Protein AF-A0A6N9SX95-F1 (afdb_monomer_lite)

Foldseek 3Di:
DDPDDDDDDPPQDAPAEAEDDPVDPVCVVVVVPDPGSHYDD

Radius of gyration: 16.38 Å; chains: 1; bounding box: 30×16×47 Å

Secondary structure (DSSP, 8-state):
--S---PPPP----S-EEE--TT-GGGHHHHHTSS-SEEE-

pLDDT: mean 96.67, std 4.45, range [69.5, 98.38]

Structure (mmCIF, N/CA/C/O backbone):
data_AF-A0A6N9SX95-F1
#
_entry.id   AF-A0A6N9SX95-F1
#
loop_
_atom_site.group_PDB
_atom_site.id
_atom_site.type_symbol
_atom_site.label_atom_id
_atom_site.label_alt_id
_atom_site.label_comp_id
_atom_site.label_asym_id
_atom_site.label_entity_id
_atom_site.label_seq_id
_atom_site.pdbx_PDB_ins_code
_atom_site.Cartn_x
_atom_site.Cartn_y
_atom_site.Cartn_z
_atom_site.occupancy
_atom_site.B_iso_or_equiv
_atom_site.auth_seq_id
_atom_site.auth_comp_id
_atom_site.auth_asym_id
_atom_site.auth_atom_id
_atom_site.pdbx_PDB_model_num
ATOM 1 N N . MET A 1 1 ? -12.983 4.868 35.484 1.00 69.50 1 MET A N 1
ATOM 2 C CA . MET A 1 1 ? -12.923 5.689 34.253 1.00 69.50 1 MET A CA 1
ATOM 3 C C . MET A 1 1 ? -11.745 6.642 34.385 1.00 69.50 1 MET A C 1
ATOM 5 O O . MET A 1 1 ? -11.632 7.260 35.434 1.00 69.50 1 MET A O 1
ATOM 9 N N . SER A 1 2 ? -10.847 6.696 33.396 1.00 91.75 2 SER A N 1
ATOM 10 C CA . SER A 1 2 ? -9.681 7.601 33.406 1.00 91.75 2 SER A CA 1
ATOM 11 C C . SER A 1 2 ? -10.079 9.015 32.964 1.00 91.75 2 SER A C 1
ATOM 13 O O . SER A 1 2 ? -10.974 9.155 32.132 1.00 91.75 2 SER A O 1
ATOM 15 N N . PHE A 1 3 ? -9.421 10.046 33.504 1.00 95.88 3 PHE A N 1
ATOM 16 C CA . PHE A 1 3 ? -9.663 11.456 33.157 1.00 95.88 3 PHE A CA 1
ATOM 17 C C . PHE A 1 3 ? -8.789 11.952 31.992 1.00 95.88 3 PHE A C 1
ATOM 19 O O . PHE A 1 3 ? -9.075 12.978 31.381 1.00 95.88 3 PHE A O 1
ATOM 26 N N . THR A 1 4 ? -7.721 11.228 31.659 1.00 96.12 4 THR A N 1
ATOM 27 C CA . THR A 1 4 ? -6.818 11.599 30.566 1.00 96.12 4 THR A CA 1
ATOM 28 C C . THR A 1 4 ? -7.369 11.092 29.236 1.00 96.12 4 THR A C 1
ATOM 30 O O . THR A 1 4 ? -7.525 9.884 29.053 1.00 96.12 4 THR A O 1
ATOM 33 N N . GLN A 1 5 ? -7.636 12.003 28.298 1.00 95.00 5 GLN A N 1
ATOM 34 C CA . GLN A 1 5 ? -8.034 11.665 26.929 1.00 95.00 5 GLN A CA 1
ATOM 35 C C . GLN A 1 5 ? -6.819 11.700 25.999 1.00 95.00 5 GLN A C 1
ATOM 37 O O . GLN A 1 5 ? -6.076 12.680 25.987 1.00 95.00 5 GLN A O 1
ATOM 42 N N . ILE A 1 6 ? -6.625 10.637 25.217 1.00 96.50 6 ILE A N 1
ATOM 43 C CA . ILE A 1 6 ? -5.562 10.545 24.211 1.00 96.50 6 ILE A CA 1
ATOM 44 C C . ILE A 1 6 ? -6.176 10.726 22.829 1.00 96.50 6 ILE A C 1
ATOM 46 O O . ILE A 1 6 ? -7.146 10.053 22.480 1.00 96.50 6 ILE A O 1
ATOM 50 N N . THR A 1 7 ? -5.592 11.616 22.034 1.00 97.00 7 THR A N 1
ATOM 51 C CA . THR A 1 7 ? -6.026 11.837 20.655 1.00 97.00 7 THR A CA 1
ATOM 52 C C . THR A 1 7 ? -5.623 10.644 19.783 1.00 97.00 7 THR A C 1
ATOM 54 O O . THR A 1 7 ? -4.443 10.282 19.768 1.00 97.00 7 THR A O 1
ATOM 57 N N . PRO A 1 8 ? -6.558 10.023 19.042 1.00 97.00 8 PRO A N 1
ATOM 58 C CA . PRO A 1 8 ? -6.225 8.931 18.138 1.00 97.00 8 PRO A CA 1
ATOM 59 C C . PRO A 1 8 ? -5.411 9.429 16.936 1.00 97.00 8 PRO A C 1
ATOM 61 O O . PRO A 1 8 ? -5.539 10.574 16.500 1.00 97.00 8 PRO A O 1
ATOM 64 N N . ALA A 1 9 ? -4.595 8.541 16.367 1.00 97.19 9 ALA A N 1
ATOM 65 C CA . ALA A 1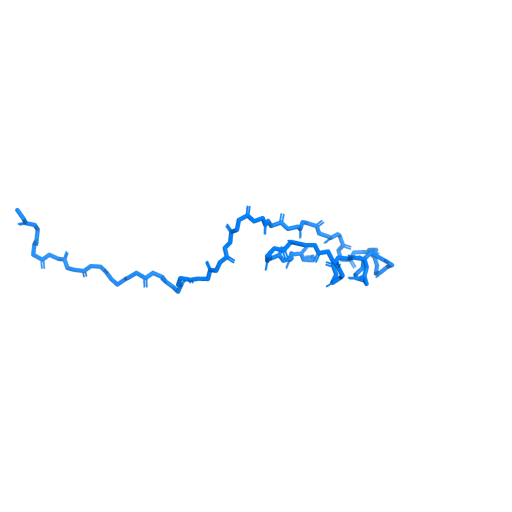 9 ? -3.911 8.800 15.105 1.00 97.19 9 ALA A CA 1
ATOM 66 C C . ALA A 1 9 ? -4.905 8.862 13.927 1.00 97.19 9 ALA A C 1
ATOM 68 O O . ALA A 1 9 ? -6.063 8.455 14.033 1.00 97.19 9 ALA A O 1
ATOM 69 N N . THR A 1 10 ? -4.445 9.344 12.770 1.00 97.56 10 THR A N 1
ATOM 70 C CA . THR A 1 10 ? -5.257 9.374 11.547 1.00 97.56 10 THR A CA 1
ATOM 71 C C . THR A 1 10 ? -5.707 7.964 11.153 1.00 97.56 10 THR A C 1
ATOM 73 O O . THR A 1 10 ? -4.876 7.097 10.887 1.00 97.56 10 THR A O 1
ATOM 76 N N . ALA A 1 11 ? -7.019 7.750 11.051 1.00 97.00 11 ALA A N 1
ATOM 77 C CA . ALA A 1 11 ? -7.621 6.454 10.739 1.00 97.00 11 ALA A CA 1
ATOM 78 C C . ALA A 1 11 ? -7.566 6.122 9.232 1.00 97.00 11 ALA A C 1
ATOM 80 O O . ALA A 1 11 ? -8.592 6.040 8.558 1.00 97.00 11 ALA A O 1
ATOM 81 N N . ARG A 1 12 ? -6.357 5.963 8.680 1.00 97.38 12 ARG A N 1
ATOM 82 C CA . ARG A 1 12 ? -6.168 5.476 7.302 1.00 97.38 12 ARG A CA 1
ATOM 83 C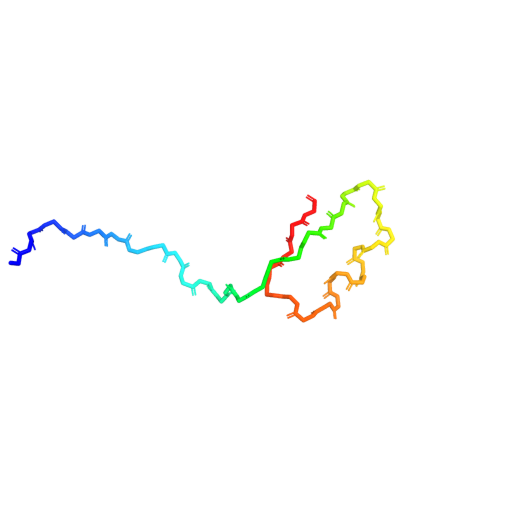 C . ARG A 1 12 ? -6.510 3.986 7.220 1.00 97.38 12 ARG A C 1
ATOM 85 O O . ARG A 1 12 ? -6.218 3.234 8.147 1.00 97.38 12 ARG A O 1
ATOM 92 N N . LEU A 1 13 ? -7.085 3.550 6.098 1.00 97.12 13 LEU A N 1
ATOM 93 C CA . LEU A 1 13 ? -7.241 2.122 5.818 1.00 97.12 13 LEU A CA 1
ATOM 94 C C . LEU A 1 13 ? -5.851 1.507 5.613 1.00 97.12 13 LEU A C 1
ATOM 96 O O . LEU A 1 13 ? -5.119 1.945 4.731 1.00 97.12 13 LEU A O 1
ATOM 100 N N . HIS A 1 14 ? -5.488 0.525 6.438 1.00 97.81 14 HIS A N 1
ATOM 101 C CA . HIS A 1 14 ? -4.161 -0.093 6.413 1.00 97.81 14 HIS A CA 1
ATOM 102 C C . HIS A 1 14 ? -4.250 -1.609 6.660 1.00 97.81 14 HIS A C 1
ATOM 104 O O . HIS A 1 14 ? -3.876 -2.102 7.719 1.00 97.81 14 HIS A O 1
ATOM 110 N N . ARG A 1 15 ? -4.811 -2.366 5.705 1.00 98.25 15 ARG A N 1
ATOM 111 C CA . ARG A 1 15 ? -4.936 -3.839 5.798 1.00 98.25 15 ARG A CA 1
ATOM 112 C C . ARG A 1 15 ? -3.725 -4.566 5.222 1.00 98.25 15 ARG A C 1
ATOM 114 O O . ARG A 1 15 ? -3.511 -5.733 5.530 1.00 98.25 15 ARG A O 1
ATOM 121 N N . SER A 1 16 ? -2.986 -3.904 4.335 1.00 98.12 16 SER A N 1
ATOM 122 C CA . SER A 1 16 ? -1.798 -4.450 3.682 1.00 98.12 16 SER A CA 1
ATOM 123 C C . SER A 1 16 ? -0.781 -3.352 3.391 1.00 98.12 16 SER A C 1
ATOM 125 O O . SER A 1 16 ? -1.150 -2.265 2.941 1.00 98.12 16 SER A O 1
ATOM 127 N N . GLU A 1 17 ? 0.488 -3.675 3.635 1.00 98.31 17 GLU A N 1
ATOM 128 C CA . GLU A 1 17 ? 1.642 -2.810 3.402 1.00 98.31 17 GLU A CA 1
ATOM 129 C C . GLU A 1 17 ? 2.626 -3.535 2.476 1.00 98.31 17 GLU A C 1
ATOM 131 O O . GLU A 1 17 ? 3.122 -4.616 2.805 1.00 98.31 17 GLU A O 1
ATOM 136 N N . LEU A 1 18 ? 2.861 -2.982 1.285 1.00 98.38 18 LEU A N 1
ATOM 137 C CA . LEU A 1 18 ? 3.725 -3.580 0.271 1.00 98.38 18 LEU A CA 1
ATOM 138 C C . LEU A 1 18 ? 5.118 -2.947 0.289 1.00 98.38 18 LEU A C 1
ATOM 140 O O . LEU A 1 18 ? 5.279 -1.775 -0.042 1.00 98.38 18 LEU A O 1
ATOM 144 N N . ALA A 1 19 ? 6.115 -3.776 0.587 1.00 98.25 19 ALA A N 1
ATOM 145 C CA . ALA A 1 19 ? 7.531 -3.474 0.439 1.00 98.25 19 ALA A CA 1
ATOM 146 C C . ALA A 1 19 ? 7.962 -3.477 -1.029 1.00 98.25 19 ALA A C 1
ATOM 148 O O . ALA A 1 19 ? 7.789 -4.484 -1.721 1.00 98.25 19 ALA A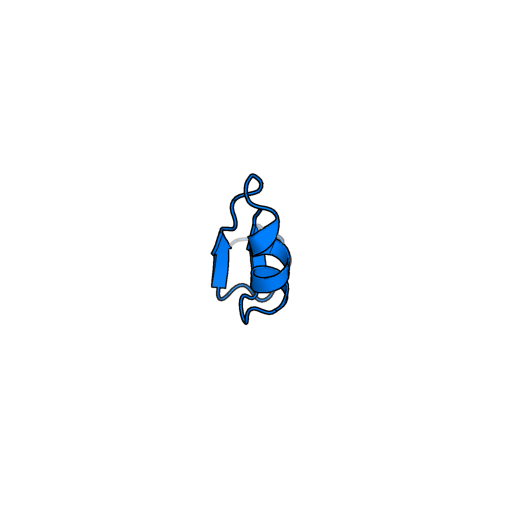 O 1
ATOM 149 N N . VAL A 1 20 ? 8.592 -2.404 -1.494 1.00 97.75 20 VAL A N 1
ATOM 150 C CA . VAL A 1 20 ? 9.166 -2.322 -2.839 1.00 97.75 20 VAL A CA 1
ATOM 151 C C . VAL A 1 20 ? 10.592 -1.809 -2.713 1.00 97.75 20 VAL A C 1
ATOM 153 O O . VAL A 1 20 ? 10.789 -0.788 -2.086 1.00 97.75 20 VAL A O 1
ATOM 156 N N . PRO A 1 21 ? 11.608 -2.473 -3.278 1.00 97.94 21 PRO A N 1
ATOM 157 C CA . PRO A 1 21 ? 12.972 -1.968 -3.195 1.00 97.94 21 PRO A CA 1
ATOM 158 C C . PRO A 1 21 ? 13.166 -0.744 -4.100 1.00 97.94 21 PRO A C 1
ATOM 160 O O . PRO A 1 21 ? 13.053 -0.852 -5.324 1.00 97.94 21 PRO A O 1
ATOM 163 N N . GLY A 1 22 ? 13.568 0.388 -3.522 1.00 97.25 22 GLY A N 1
ATOM 164 C CA . GLY A 1 22 ? 13.891 1.614 -4.257 1.00 97.25 22 GLY A CA 1
ATOM 165 C C . GLY A 1 22 ? 15.002 1.482 -5.309 1.00 97.25 22 GLY A C 1
ATOM 166 O O . GLY A 1 22 ? 15.069 2.283 -6.239 1.00 97.25 22 GLY A O 1
ATOM 167 N N . SER A 1 23 ? 15.850 0.450 -5.219 1.00 97.75 23 SER A N 1
ATOM 168 C CA . SER A 1 23 ? 16.904 0.165 -6.205 1.00 97.75 23 SER A CA 1
ATOM 169 C C . SER A 1 23 ? 16.393 -0.461 -7.507 1.00 97.75 23 SER A C 1
ATOM 171 O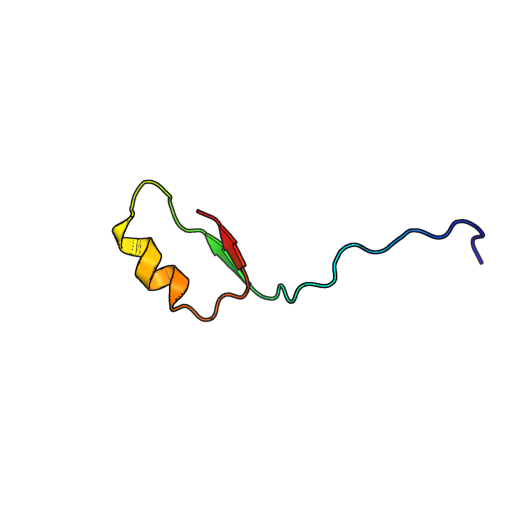 O . SER A 1 23 ? 17.109 -0.440 -8.508 1.00 97.75 23 SER A O 1
ATOM 173 N N . ASN A 1 24 ? 15.169 -1.002 -7.531 1.00 96.75 24 ASN A N 1
ATOM 174 C CA . ASN A 1 24 ? 14.579 -1.614 -8.720 1.00 96.75 24 ASN A CA 1
ATOM 175 C C . ASN A 1 24 ? 13.313 -0.868 -9.162 1.00 96.75 24 ASN A C 1
ATOM 177 O O . ASN A 1 24 ? 12.184 -1.302 -8.926 1.00 96.75 24 ASN A O 1
ATOM 181 N N . VAL A 1 25 ? 13.524 0.236 -9.881 1.00 97.06 25 VAL A N 1
ATOM 182 C CA . VAL A 1 25 ? 12.472 1.143 -10.378 1.00 97.06 25 VAL A CA 1
ATOM 183 C C . VAL A 1 25 ? 11.439 0.432 -11.264 1.00 97.06 25 VAL A C 1
ATOM 185 O O . VAL A 1 25 ? 10.281 0.843 -11.311 1.00 97.06 25 VAL A O 1
ATOM 188 N N . SER A 1 26 ? 11.803 -0.685 -11.910 1.00 97.38 26 SER A N 1
ATOM 189 C CA . SER A 1 26 ? 10.865 -1.468 -12.733 1.00 97.38 26 SER A CA 1
ATOM 190 C C . SER A 1 26 ? 9.678 -2.037 -11.939 1.00 97.38 26 SER A C 1
ATOM 192 O O . SER A 1 26 ? 8.637 -2.349 -12.516 1.00 97.38 26 SER A O 1
ATOM 194 N N . LEU A 1 27 ? 9.797 -2.141 -10.609 1.00 97.94 27 LEU A N 1
ATOM 195 C CA . LEU A 1 27 ? 8.734 -2.643 -9.738 1.00 97.94 27 LEU A CA 1
ATOM 196 C C . LEU A 1 27 ? 7.719 -1.568 -9.326 1.00 97.94 27 LEU A C 1
ATOM 198 O O . LEU A 1 27 ? 6.638 -1.924 -8.857 1.00 97.94 27 LEU A O 1
ATOM 202 N N . PHE A 1 28 ? 8.016 -0.278 -9.515 1.00 98.12 28 PHE A N 1
ATOM 203 C CA . PHE A 1 28 ? 7.164 0.811 -9.019 1.00 98.12 28 PHE A CA 1
ATOM 204 C C . PHE A 1 28 ? 5.796 0.821 -9.693 1.00 98.12 28 PHE A C 1
ATOM 206 O O . PHE A 1 28 ? 4.772 0.906 -9.020 1.00 98.12 28 PHE A O 1
ATOM 213 N N . GLU A 1 29 ? 5.760 0.659 -11.014 1.00 97.88 29 GLU A N 1
ATOM 214 C CA . GLU A 1 29 ? 4.499 0.625 -11.756 1.00 97.88 29 GLU A CA 1
ATOM 215 C C . GLU A 1 29 ? 3.637 -0.579 -11.349 1.00 97.88 29 GLU A C 1
ATOM 217 O O . GLU A 1 29 ? 2.420 -0.463 -11.186 1.00 97.88 29 GLU A O 1
ATOM 222 N N . LYS A 1 30 ? 4.271 -1.732 -11.110 1.00 97.81 30 LYS A N 1
ATOM 223 C CA . LYS A 1 30 ? 3.590 -2.930 -10.609 1.00 97.81 30 LYS A CA 1
ATOM 224 C C . LYS A 1 30 ? 3.017 -2.703 -9.208 1.00 97.81 30 LYS A C 1
ATOM 226 O O . LYS A 1 30 ? 1.894 -3.124 -8.942 1.00 97.81 30 LYS A O 1
ATOM 231 N N . ALA A 1 31 ? 3.770 -2.046 -8.329 1.00 97.69 31 ALA A N 1
ATOM 232 C CA . ALA A 1 31 ? 3.333 -1.738 -6.974 1.00 97.69 31 ALA A CA 1
ATOM 233 C C . ALA A 1 31 ? 2.176 -0.729 -6.953 1.00 97.69 31 ALA A C 1
ATOM 235 O O . ALA A 1 31 ? 1.187 -0.956 -6.259 1.00 97.69 31 ALA A O 1
ATOM 236 N N . ALA A 1 32 ? 2.248 0.318 -7.780 1.00 97.50 32 ALA A N 1
ATOM 237 C CA . ALA A 1 32 ? 1.202 1.333 -7.911 1.00 97.50 32 ALA A CA 1
ATOM 238 C C . ALA A 1 32 ? -0.128 0.768 -8.443 1.00 97.50 32 ALA A C 1
ATOM 240 O O . ALA A 1 32 ? -1.194 1.274 -8.108 1.00 97.50 32 ALA A O 1
ATOM 241 N N . ARG A 1 33 ? -0.081 -0.300 -9.252 1.00 98.31 33 ARG A N 1
ATOM 242 C CA . ARG A 1 33 ? -1.267 -1.017 -9.760 1.00 98.31 33 ARG A CA 1
ATOM 243 C C . ARG A 1 33 ? -1.742 -2.154 -8.844 1.00 98.31 33 ARG A C 1
ATOM 245 O O . ARG A 1 33 ? -2.679 -2.873 -9.198 1.00 98.31 33 ARG A O 1
ATOM 252 N N . SER A 1 34 ? -1.078 -2.381 -7.711 1.00 97.62 34 SER A N 1
ATOM 253 C CA . SER A 1 34 ? -1.431 -3.459 -6.787 1.00 97.62 34 SER A CA 1
ATOM 254 C C . SER A 1 34 ? -2.699 -3.135 -5.987 1.00 97.62 34 SER A C 1
ATOM 256 O O . SER A 1 34 ? -3.202 -2.016 -5.998 1.00 97.62 34 SER A O 1
ATOM 258 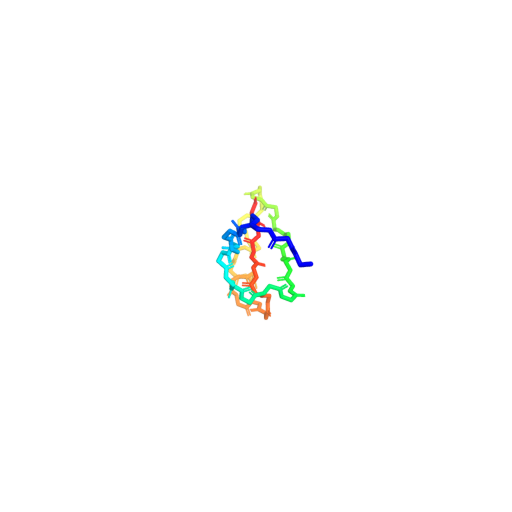N N . LYS A 1 35 ? -3.227 -4.135 -5.275 1.00 98.19 35 LYS A N 1
ATOM 259 C CA . LYS A 1 35 ? -4.349 -3.960 -4.337 1.00 98.19 35 LYS A CA 1
ATOM 260 C C . LYS A 1 35 ? -3.883 -3.610 -2.915 1.00 98.19 35 LYS A C 1
ATOM 262 O O . LYS A 1 35 ? -4.678 -3.746 -1.989 1.00 98.19 35 LYS A O 1
ATOM 267 N N . ALA A 1 36 ? -2.605 -3.264 -2.733 1.00 98.06 36 ALA A N 1
ATOM 268 C CA . ALA A 1 36 ? -2.078 -2.889 -1.427 1.00 98.06 36 ALA A CA 1
ATOM 269 C C . ALA A 1 36 ? -2.662 -1.541 -0.993 1.00 98.06 36 ALA A C 1
ATOM 271 O O . ALA A 1 36 ? -2.808 -0.638 -1.815 1.00 98.06 36 ALA A O 1
ATOM 272 N N . ASP A 1 37 ? -2.986 -1.406 0.292 1.00 98.19 37 ASP A N 1
ATOM 273 C CA . ASP A 1 37 ? -3.510 -0.140 0.813 1.00 98.19 37 ASP A CA 1
ATOM 274 C C .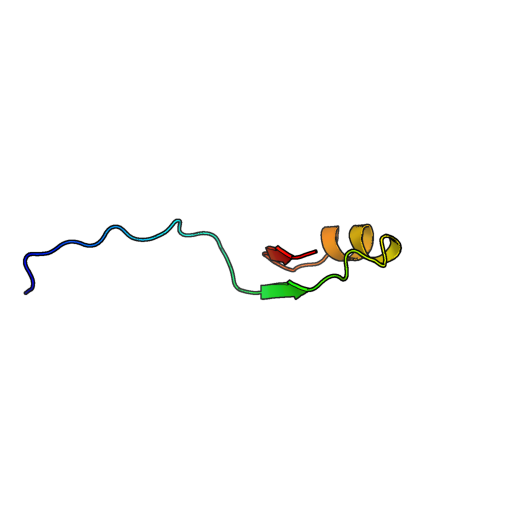 ASP A 1 37 ? -2.379 0.892 0.980 1.00 98.19 37 ASP A C 1
ATOM 276 O O . ASP A 1 37 ? -2.589 2.083 0.757 1.00 98.19 37 ASP A O 1
ATOM 280 N N . ILE A 1 38 ? -1.177 0.431 1.349 1.00 98.25 38 ILE A N 1
ATOM 281 C CA . ILE A 1 38 ? 0.027 1.245 1.555 1.00 98.25 38 ILE A CA 1
ATOM 282 C C . ILE A 1 38 ? 1.216 0.599 0.828 1.00 98.25 38 ILE A C 1
ATOM 284 O O . ILE A 1 38 ? 1.326 -0.626 0.760 1.00 98.25 38 ILE A O 1
ATOM 288 N N . VAL A 1 39 ? 2.116 1.423 0.287 1.00 98.00 39 VAL A N 1
ATOM 289 C CA . VAL A 1 39 ? 3.362 1.001 -0.371 1.00 98.00 39 VAL A CA 1
ATOM 290 C C . VAL A 1 39 ? 4.529 1.755 0.265 1.00 98.00 39 VAL A C 1
ATOM 292 O O . VAL A 1 39 ? 4.469 2.982 0.358 1.00 98.00 39 VAL A O 1
ATOM 295 N N . PHE A 1 40 ? 5.585 1.041 0.658 1.00 97.81 40 PHE A N 1
ATOM 296 C CA . PHE A 1 40 ? 6.863 1.630 1.063 1.00 97.81 40 PHE A CA 1
ATOM 297 C C . PHE A 1 40 ? 7.948 1.282 0.034 1.00 97.81 40 PHE A C 1
ATOM 299 O O . PHE A 1 40 ? 7.999 0.146 -0.442 1.00 97.81 40 PHE A O 1
ATOM 306 N N . LEU A 1 41 ? 8.772 2.269 -0.332 1.00 96.25 41 LEU A N 1
ATOM 307 C CA . LEU A 1 41 ? 9.834 2.170 -1.346 1.00 96.25 41 LEU A CA 1
ATOM 308 C C . LEU A 1 41 ? 11.231 2.059 -0.711 1.00 96.25 41 LEU A C 1
ATOM 310 O O . LEU A 1 41 ? 11.389 2.587 0.412 1.00 96.25 41 LEU A O 1
#

Sequence (41 aa):
MSFTQITPATARLHRSELAVPGSNVSLFEKAARSKADIVFL